Protein AF-A0A951X6M2-F1 (afdb_monomer)

Secondary structure (DSSP, 8-state):
-BHHHHHHHHHHTT-EEEEEESEEEEE-SSS-SEEEE---TTSBPPHHHHHHHHHHTT--

pLDDT: mean 93.89, std 3.11, range [81.12, 97.44]

Structure (mmCIF, N/CA/C/O backbone):
data_AF-A0A951X6M2-F1
#
_entry.id   AF-A0A951X6M2-F1
#
loop_
_atom_site.group_PDB
_atom_site.id
_atom_site.type_symbol
_atom_site.label_atom_id
_atom_site.label_alt_id
_atom_site.label_comp_id
_atom_site.label_asym_id
_atom_site.label_entity_id
_atom_site.label_seq_id
_atom_site.pdbx_PDB_ins_code
_atom_site.Cartn_x
_atom_site.Cartn_y
_atom_site.Cartn_z
_atom_site.occupancy
_atom_site.B_iso_or_equiv
_atom_site.auth_seq_id
_atom_site.auth_comp_id
_atom_site.auth_asym_id
_atom_site.auth_atom_id
_atom_site.pdbx_PDB_model_num
ATOM 1 N N . MET A 1 1 ? -7.342 4.807 8.927 1.00 91.56 1 MET A N 1
ATOM 2 C CA . MET A 1 1 ? -7.016 3.373 8.692 1.00 91.56 1 MET A CA 1
ATOM 3 C C . MET A 1 1 ? -5.564 3.160 9.033 1.00 91.56 1 MET A C 1
ATOM 5 O O . MET A 1 1 ? -4.742 4.024 8.728 1.00 91.56 1 MET A O 1
ATOM 9 N N . LYS A 1 2 ? -5.241 2.032 9.651 1.00 95.38 2 LYS A N 1
ATOM 10 C CA . LYS A 1 2 ? -3.876 1.697 10.061 1.00 95.38 2 LYS A CA 1
ATOM 11 C C . LYS A 1 2 ? -3.075 1.115 8.898 1.00 95.38 2 LYS A C 1
ATOM 13 O O . LYS A 1 2 ? -3.651 0.560 7.961 1.00 95.38 2 LYS A O 1
ATOM 18 N N . PHE A 1 3 ? -1.746 1.203 8.962 1.00 95.00 3 PHE A N 1
ATOM 19 C CA . PHE A 1 3 ? -0.875 0.576 7.955 1.00 95.00 3 PHE A CA 1
ATOM 20 C C . PHE A 1 3 ? -1.133 -0.933 7.849 1.00 95.00 3 PHE A C 1
ATOM 22 O O . PHE A 1 3 ? -1.218 -1.454 6.741 1.00 95.00 3 PHE A O 1
ATOM 29 N N . SER A 1 4 ? -1.353 -1.615 8.974 1.00 94.12 4 SER A N 1
ATOM 30 C CA . SER A 1 4 ? -1.717 -3.038 9.000 1.00 94.12 4 SER A CA 1
ATOM 31 C C . 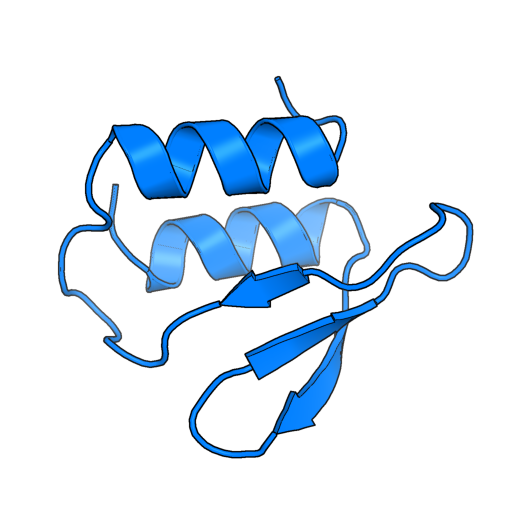SER A 1 4 ? -3.042 -3.347 8.292 1.00 94.12 4 SER A C 1
ATOM 33 O O . SER A 1 4 ? -3.167 -4.372 7.629 1.00 94.12 4 SER A O 1
ATOM 35 N N . GLU A 1 5 ? -4.038 -2.464 8.385 1.00 95.06 5 GLU A N 1
ATOM 36 C CA . GLU A 1 5 ? -5.317 -2.633 7.682 1.00 95.06 5 GLU A CA 1
ATOM 37 C C . GLU A 1 5 ? -5.160 -2.436 6.174 1.00 95.06 5 GLU A C 1
ATOM 39 O O . GLU A 1 5 ? -5.773 -3.166 5.391 1.00 95.06 5 GLU A O 1
ATOM 44 N N . LEU A 1 6 ? -4.327 -1.473 5.768 1.00 95.31 6 LEU A N 1
ATOM 45 C CA . LEU A 1 6 ? -4.006 -1.225 4.365 1.00 95.31 6 LEU A CA 1
ATOM 46 C C . LEU A 1 6 ? -3.278 -2.422 3.741 1.00 95.31 6 LEU A C 1
ATOM 48 O O . LEU A 1 6 ? -3.682 -2.885 2.679 1.00 95.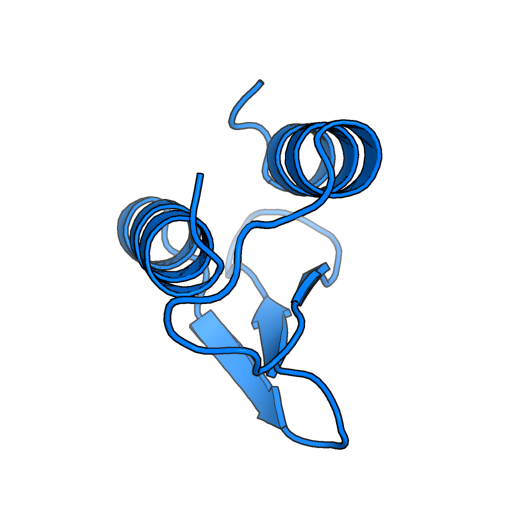31 6 LEU A O 1
ATOM 52 N N . GLN A 1 7 ? -2.267 -2.962 4.426 1.00 94.81 7 GLN A N 1
ATOM 53 C CA . GLN A 1 7 ? -1.530 -4.158 3.996 1.00 94.81 7 GLN A CA 1
ATOM 54 C C . GLN A 1 7 ? -2.475 -5.352 3.813 1.00 94.81 7 GLN A C 1
ATOM 56 O O . GLN A 1 7 ? -2.539 -5.926 2.731 1.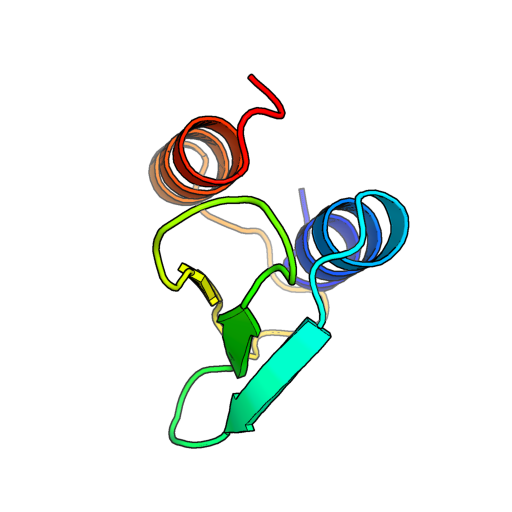00 94.81 7 GLN A O 1
ATOM 61 N N . ARG A 1 8 ? -3.341 -5.624 4.799 1.00 95.12 8 ARG A N 1
ATOM 62 C CA . ARG A 1 8 ? -4.360 -6.686 4.705 1.00 95.12 8 ARG A CA 1
ATOM 63 C C . ARG A 1 8 ? -5.367 -6.485 3.572 1.00 95.12 8 ARG A C 1
ATOM 65 O O . ARG A 1 8 ? -5.987 -7.450 3.131 1.00 95.12 8 ARG A O 1
ATOM 72 N N . LYS A 1 9 ? -5.655 -5.245 3.166 1.00 95.69 9 LYS A N 1
ATOM 73 C CA . LYS A 1 9 ? -6.528 -4.970 2.009 1.00 95.69 9 LYS A CA 1
ATOM 74 C C . LYS A 1 9 ? -5.814 -5.298 0.701 1.00 95.69 9 LYS A C 1
ATOM 76 O O . LYS A 1 9 ? -6.416 -5.946 -0.142 1.00 95.69 9 LYS A O 1
ATOM 81 N N . LEU A 1 10 ? -4.554 -4.887 0.573 1.00 95.56 10 LEU A N 1
ATOM 82 C CA . LEU A 1 10 ? -3.720 -5.190 -0.589 1.00 95.56 10 LEU A CA 1
ATOM 83 C C . LEU A 1 10 ? -3.523 -6.705 -0.746 1.00 95.56 10 LEU A C 1
ATOM 85 O O . LEU A 1 10 ? -3.772 -7.246 -1.816 1.00 95.56 10 LEU A O 1
ATOM 89 N N . GLU A 1 11 ? -3.176 -7.398 0.337 1.00 95.50 11 GLU A N 1
ATOM 90 C CA . GLU A 1 11 ? -2.956 -8.852 0.337 1.00 95.50 11 GLU A CA 1
ATOM 91 C C . GLU A 1 11 ? -4.209 -9.638 -0.059 1.00 95.50 11 GLU A C 1
ATOM 93 O O . GLU A 1 11 ? -4.128 -10.573 -0.850 1.00 95.50 11 GLU A O 1
ATOM 98 N N . ARG A 1 12 ? -5.389 -9.220 0.418 1.00 96.62 12 ARG A N 1
ATOM 99 C CA . ARG A 1 12 ? -6.669 -9.833 0.023 1.00 96.62 12 ARG A CA 1
ATOM 100 C C . ARG A 1 12 ? -7.033 -9.617 -1.443 1.00 96.62 12 ARG A C 1
ATOM 102 O O . ARG A 1 12 ? -7.742 -10.441 -2.002 1.00 96.62 12 ARG A O 1
ATOM 109 N N . ASP A 1 13 ? -6.578 -8.523 -2.042 1.00 96.00 13 ASP A N 1
ATOM 110 C CA . ASP A 1 13 ? -6.764 -8.238 -3.468 1.00 96.00 13 ASP A CA 1
ATOM 111 C C . ASP A 1 13 ? -5.742 -8.980 -4.350 1.00 96.00 13 ASP A C 1
ATOM 113 O O . ASP A 1 13 ? -5.868 -8.957 -5.565 1.00 96.00 13 ASP A O 1
ATOM 117 N N . GLY A 1 14 ? -4.764 -9.676 -3.754 1.00 95.94 14 GLY A N 1
ATOM 118 C CA . GLY A 1 14 ? -3.752 -10.455 -4.474 1.00 95.94 14 GLY A CA 1
ATOM 119 C C . GLY A 1 14 ? -2.402 -9.753 -4.622 1.00 95.94 14 GLY A C 1
ATOM 120 O O . GLY A 1 14 ? -1.516 -10.260 -5.312 1.00 95.94 14 GLY A O 1
ATOM 121 N N . TRP A 1 15 ? -2.209 -8.598 -3.975 1.00 97.44 15 TRP A N 1
ATOM 122 C CA . TRP A 1 15 ? -0.894 -7.963 -3.912 1.00 97.44 15 TRP A CA 1
ATOM 123 C C . TRP A 1 15 ? 0.008 -8.699 -2.923 1.00 97.44 15 TRP A C 1
ATOM 125 O O . TRP A 1 15 ? -0.396 -9.003 -1.804 1.00 97.44 15 TRP A O 1
ATOM 135 N N . PHE A 1 16 ? 1.267 -8.906 -3.285 1.00 96.56 16 PHE A N 1
ATOM 136 C CA . PHE A 1 16 ? 2.260 -9.558 -2.433 1.00 96.56 16 PHE A CA 1
ATOM 137 C C . PHE A 1 16 ? 3.507 -8.689 -2.287 1.00 96.56 16 PHE A C 1
ATOM 139 O O . PHE A 1 16 ? 3.807 -7.857 -3.144 1.00 96.56 16 PHE A O 1
ATOM 146 N N . ILE A 1 17 ? 4.245 -8.872 -1.192 1.00 96.19 17 ILE A N 1
ATOM 147 C CA . ILE A 1 17 ? 5.502 -8.156 -0.959 1.00 96.19 17 ILE A CA 1
ATOM 148 C C . ILE A 1 17 ? 6.574 -8.765 -1.867 1.00 96.19 17 ILE A C 1
ATOM 150 O O . ILE A 1 17 ? 7.003 -9.893 -1.655 1.00 96.19 17 ILE A O 1
ATOM 154 N N . GLU A 1 18 ? 7.025 -8.007 -2.864 1.00 95.94 18 GLU A N 1
ATOM 155 C CA . GLU A 1 18 ? 8.100 -8.419 -3.773 1.00 95.94 18 GLU A CA 1
ATOM 156 C C . GLU A 1 18 ? 9.475 -8.147 -3.154 1.00 95.94 18 GLU A C 1
ATOM 158 O O . GLU A 1 18 ? 10.384 -8.971 -3.214 1.00 95.94 18 GLU A O 1
ATOM 163 N N . ARG A 1 19 ? 9.641 -6.966 -2.548 1.00 94.06 19 ARG A N 1
ATOM 164 C CA . ARG A 1 19 ? 10.904 -6.558 -1.928 1.00 94.06 19 ARG A CA 1
ATOM 165 C C . ARG A 1 19 ? 10.676 -5.698 -0.702 1.00 94.06 19 ARG A C 1
ATOM 167 O O . ARG A 1 19 ? 9.676 -4.990 -0.571 1.00 94.06 19 ARG A O 1
ATOM 174 N N . THR A 1 20 ? 11.666 -5.725 0.176 1.00 92.38 20 THR A N 1
ATOM 175 C CA . THR A 1 20 ? 11.616 -5.050 1.463 1.00 92.38 20 THR A CA 1
ATOM 176 C C . THR A 1 20 ? 12.884 -4.224 1.652 1.00 92.38 20 THR A C 1
ATOM 178 O O . THR A 1 20 ? 13.946 -4.777 1.905 1.00 92.38 20 THR A O 1
ATOM 181 N N . SER A 1 21 ? 12.780 -2.896 1.548 1.00 81.12 21 SER A N 1
ATOM 182 C CA . SER A 1 21 ? 13.896 -1.973 1.825 1.00 81.12 21 SER A CA 1
ATOM 183 C C . SER A 1 21 ? 13.353 -0.616 2.267 1.00 81.12 21 SER A C 1
ATOM 185 O O . SER A 1 21 ? 12.783 0.121 1.463 1.00 81.12 21 SER A O 1
ATOM 187 N N . GLY A 1 22 ? 13.415 -0.337 3.574 1.00 86.25 22 GLY A N 1
ATOM 188 C CA . GLY A 1 22 ? 12.720 0.782 4.236 1.00 86.25 22 GLY A CA 1
ATOM 189 C C . GLY A 1 22 ? 11.186 0.649 4.237 1.00 86.25 22 GLY A C 1
ATOM 190 O O . GLY A 1 22 ? 10.555 0.691 5.289 1.00 86.25 22 GLY A O 1
ATOM 191 N N . HIS A 1 23 ? 10.600 0.368 3.075 1.00 91.69 23 HIS A N 1
ATOM 192 C CA . HIS A 1 23 ? 9.181 0.139 2.815 1.00 91.69 23 HIS A CA 1
ATOM 193 C C . HIS A 1 23 ? 8.934 -1.306 2.362 1.00 91.69 23 HIS A C 1
ATOM 195 O O . HIS A 1 23 ? 9.861 -1.996 1.921 1.00 91.69 23 HIS A O 1
ATOM 201 N N . TYR A 1 24 ? 7.689 -1.766 2.476 1.00 94.44 24 TYR A N 1
ATOM 202 C CA . TYR A 1 24 ? 7.219 -2.935 1.737 1.00 94.44 24 TYR A CA 1
ATOM 203 C C . TYR A 1 24 ? 6.857 -2.499 0.329 1.00 94.44 24 TYR A C 1
ATOM 205 O O . TYR A 1 24 ? 6.091 -1.553 0.153 1.00 94.44 24 TYR A O 1
ATOM 213 N N . ILE A 1 25 ? 7.420 -3.158 -0.672 1.00 95.69 25 ILE A N 1
ATOM 214 C CA . ILE A 1 25 ? 7.074 -2.906 -2.064 1.00 95.69 25 ILE A CA 1
ATOM 215 C C . ILE A 1 25 ? 6.154 -4.034 -2.502 1.00 95.69 25 ILE A C 1
ATOM 217 O O . ILE A 1 25 ? 6.590 -5.178 -2.625 1.00 95.69 25 ILE A O 1
ATOM 221 N N . TYR A 1 26 ? 4.889 -3.691 -2.708 1.00 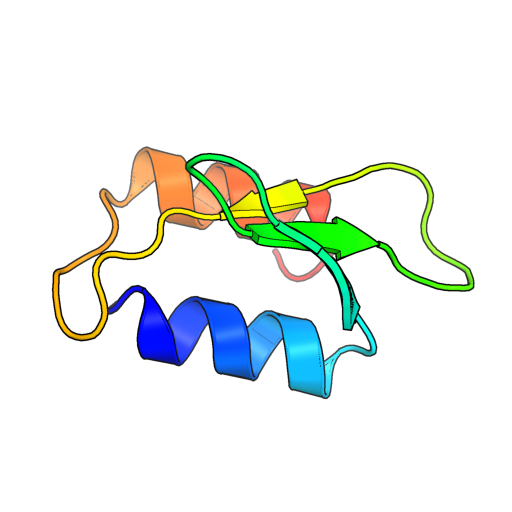96.69 26 TYR A N 1
ATOM 222 C CA . TYR A 1 26 ? 3.871 -4.616 -3.172 1.00 96.69 26 TYR A CA 1
ATOM 223 C C . TYR A 1 26 ? 3.854 -4.686 -4.700 1.00 96.69 26 TYR A C 1
ATOM 225 O O . TYR A 1 26 ? 3.953 -3.654 -5.369 1.00 96.69 26 TYR A O 1
ATOM 233 N N . ALA A 1 27 ? 3.693 -5.893 -5.232 1.00 96.56 27 ALA A N 1
ATOM 234 C CA . ALA A 1 27 ? 3.463 -6.181 -6.643 1.00 96.56 27 ALA A CA 1
ATOM 235 C C . ALA A 1 27 ? 2.204 -7.047 -6.796 1.00 96.56 27 ALA A C 1
ATOM 237 O O . ALA A 1 27 ? 1.780 -7.701 -5.844 1.00 96.56 27 ALA A O 1
ATOM 238 N N . HIS A 1 28 ? 1.605 -7.039 -7.985 1.00 97.06 28 HIS A N 1
ATOM 239 C CA . HIS A 1 28 ? 0.447 -7.862 -8.323 1.00 97.06 28 HIS A CA 1
ATOM 240 C C . HIS A 1 28 ? 0.769 -8.686 -9.575 1.00 97.06 28 HIS A C 1
ATOM 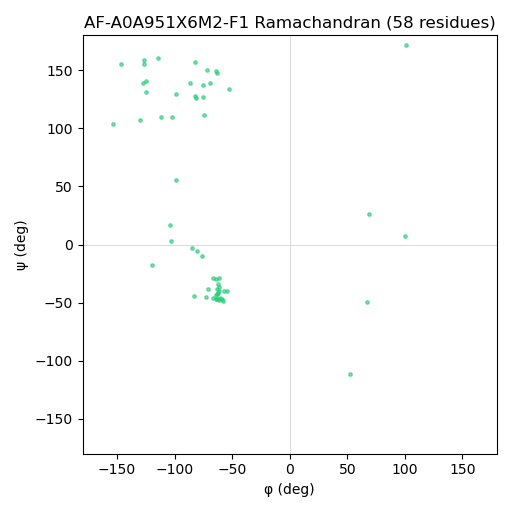242 O O . HIS A 1 28 ? 1.389 -8.147 -10.493 1.00 97.06 28 HIS A O 1
ATOM 248 N N . PRO A 1 29 ? 0.344 -9.959 -9.671 1.00 95.25 29 PRO A N 1
ATOM 249 C CA . PRO A 1 29 ? 0.662 -10.799 -10.830 1.00 95.25 29 PRO A CA 1
ATOM 250 C C . PRO A 1 29 ? 0.051 -10.283 -12.142 1.00 95.25 29 PRO A C 1
ATOM 252 O O . PRO A 1 29 ? 0.612 -10.499 -13.209 1.00 95.25 29 PRO A O 1
ATOM 255 N N . THR A 1 30 ? -1.094 -9.598 -12.069 1.00 94.88 30 THR A N 1
ATOM 256 C CA . THR A 1 30 ? -1.838 -9.123 -13.252 1.00 94.88 30 THR A CA 1
ATOM 257 C C . THR A 1 30 ? -2.017 -7.607 -13.335 1.00 94.88 30 THR A C 1
ATOM 259 O O . THR A 1 30 ? -2.341 -7.098 -14.405 1.00 94.88 30 THR A O 1
ATOM 262 N N . LYS A 1 31 ? -1.832 -6.865 -12.230 1.00 93.19 31 LYS A N 1
ATOM 263 C CA . LYS A 1 31 ? -2.039 -5.409 -12.204 1.00 93.19 31 LYS A CA 1
ATOM 264 C C . LYS A 1 31 ? -0.673 -4.738 -12.344 1.00 93.19 31 LYS A C 1
ATOM 266 O O . LYS A 1 31 ? 0.247 -5.104 -11.611 1.00 93.19 31 LYS A O 1
ATOM 271 N N . PRO A 1 32 ? -0.510 -3.781 -13.269 1.00 90.38 32 PRO A N 1
ATOM 272 C CA . PRO A 1 32 ? 0.776 -3.142 -13.487 1.00 90.38 32 PRO A CA 1
ATOM 273 C C . PRO A 1 32 ? 1.138 -2.205 -12.331 1.00 90.38 32 PRO A C 1
ATOM 275 O O . PRO A 1 32 ? 0.281 -1.566 -11.721 1.00 90.38 32 PRO A O 1
ATOM 278 N N . GLY A 1 33 ? 2.441 -2.066 -12.091 1.00 91.38 33 GLY A N 1
ATOM 279 C CA . GLY A 1 33 ? 2.994 -1.130 -11.116 1.00 91.38 33 GLY A CA 1
ATOM 280 C C . GLY A 1 33 ? 3.410 -1.774 -9.794 1.00 91.38 33 GLY A C 1
ATOM 281 O O . GLY A 1 33 ? 3.186 -2.953 -9.534 1.00 91.38 33 GLY A O 1
ATOM 282 N N . LYS A 1 34 ? 4.077 -0.970 -8.962 1.00 94.50 34 LYS A N 1
ATOM 283 C CA . LYS A 1 34 ? 4.532 -1.355 -7.623 1.00 94.50 34 LYS A CA 1
ATOM 284 C C . LYS A 1 34 ? 4.051 -0.330 -6.614 1.00 94.50 34 LYS A C 1
ATOM 286 O O . LYS A 1 34 ? 4.127 0.872 -6.869 1.00 94.50 34 LYS A O 1
ATOM 291 N N . ILE A 1 35 ? 3.596 -0.800 -5.461 1.00 95.44 35 ILE A N 1
ATOM 292 C CA . ILE A 1 35 ? 3.033 0.053 -4.417 1.00 95.44 35 ILE A CA 1
ATOM 293 C C . ILE A 1 35 ? 3.975 0.047 -3.209 1.00 95.44 35 ILE A C 1
ATOM 295 O O . ILE A 1 35 ? 4.069 -0.964 -2.512 1.00 95.44 35 ILE A O 1
ATOM 299 N N . PRO A 1 36 ? 4.677 1.156 -2.925 1.00 95.38 36 PRO A N 1
ATOM 300 C CA . PRO A 1 36 ? 5.429 1.291 -1.689 1.00 95.38 36 PRO A CA 1
ATOM 301 C C . PRO A 1 36 ? 4.482 1.558 -0.512 1.00 95.38 36 PRO A C 1
ATOM 303 O O . PRO A 1 36 ? 3.687 2.498 -0.532 1.00 95.38 36 PRO A O 1
ATOM 306 N N . VAL A 1 37 ? 4.594 0.754 0.543 1.00 94.56 37 VAL A N 1
ATOM 307 C CA . VAL A 1 37 ? 3.807 0.870 1.775 1.00 94.56 37 VAL A CA 1
ATOM 308 C C . VAL A 1 37 ? 4.742 0.964 2.979 1.00 94.56 37 VAL A C 1
ATOM 310 O O . VAL A 1 37 ? 5.681 0.182 3.134 1.00 94.56 37 VAL A O 1
ATOM 313 N N . GLY A 1 38 ? 4.487 1.945 3.845 1.00 92.62 38 GLY A N 1
ATOM 314 C CA . GLY A 1 38 ? 5.241 2.150 5.083 1.00 92.62 38 GLY A CA 1
ATOM 315 C C . GLY A 1 38 ? 5.099 0.989 6.067 1.00 92.62 38 GLY A C 1
ATOM 316 O O . GLY A 1 38 ? 4.058 0.334 6.146 1.00 92.62 38 GLY A O 1
ATOM 317 N N . LYS A 1 39 ? 6.148 0.761 6.862 1.00 89.88 39 LYS A N 1
ATOM 318 C CA . LYS A 1 39 ? 6.197 -0.289 7.891 1.00 89.88 39 LYS A CA 1
ATOM 319 C C . LYS A 1 39 ? 5.909 0.268 9.282 1.00 89.88 39 LYS A C 1
ATOM 321 O O . LYS A 1 39 ? 6.717 0.143 10.195 1.00 89.88 39 LYS A O 1
ATOM 326 N N . HIS A 1 40 ? 4.769 0.928 9.443 1.00 90.50 40 HIS A N 1
ATOM 327 C CA . HIS A 1 40 ? 4.423 1.582 10.710 1.00 90.50 40 HIS A CA 1
ATOM 328 C C . HIS A 1 40 ? 3.378 0.814 11.532 1.00 90.50 40 HIS A C 1
ATOM 330 O O . HIS A 1 40 ? 2.780 1.384 12.440 1.00 90.50 40 HIS A O 1
ATOM 336 N N . GLY A 1 41 ? 3.153 -0.469 11.224 1.00 87.44 41 GLY A N 1
ATOM 337 C CA . GLY A 1 41 ? 2.299 -1.367 12.005 1.00 87.44 41 GLY A CA 1
ATOM 338 C C . GLY A 1 41 ? 0.899 -0.801 12.258 1.00 87.44 41 GLY A C 1
ATOM 339 O O . GLY A 1 41 ? 0.096 -0.663 11.336 1.00 87.44 41 GLY A O 1
ATOM 340 N N . SER A 1 42 ? 0.611 -0.473 13.518 1.00 91.69 42 SER A N 1
ATOM 341 C CA . SER A 1 42 ? -0.678 0.057 13.979 1.00 91.69 42 SER A CA 1
ATOM 342 C C . SER A 1 42 ? -0.843 1.573 13.824 1.00 91.69 42 SER A C 1
ATOM 344 O O . SER A 1 42 ? -1.921 2.084 14.137 1.00 91.69 42 SER A O 1
ATOM 346 N N . LYS A 1 43 ? 0.178 2.299 13.348 1.00 95.06 43 LYS A N 1
ATOM 347 C CA . LYS A 1 43 ? 0.079 3.741 13.091 1.00 95.06 43 LYS A CA 1
ATOM 348 C C . LYS A 1 43 ? -0.957 4.014 12.003 1.00 95.06 43 LYS A C 1
ATOM 350 O O . LYS A 1 43 ? -1.130 3.222 11.074 1.00 95.06 43 LYS A O 1
ATOM 355 N N . GLU A 1 44 ? -1.624 5.153 12.108 1.00 96.00 44 GLU A N 1
ATOM 356 C CA . GLU A 1 44 ? -2.542 5.615 11.076 1.00 96.00 44 GLU A CA 1
ATOM 357 C C . GLU A 1 44 ? -1.805 6.027 9.799 1.00 96.00 44 GLU A C 1
ATOM 359 O O . GLU A 1 44 ? -0.750 6.667 9.833 1.00 96.00 44 GLU A O 1
ATOM 364 N N . VAL A 1 45 ? -2.383 5.649 8.660 1.00 95.69 45 VAL A N 1
ATOM 365 C CA . VAL A 1 45 ? -1.952 6.106 7.341 1.00 95.69 45 VAL A CA 1
ATOM 366 C C . VAL A 1 45 ? -2.580 7.477 7.096 1.00 95.69 45 VAL A C 1
ATOM 368 O O . VAL A 1 45 ? -3.807 7.586 7.180 1.00 95.69 45 VAL A O 1
ATOM 371 N N . PRO A 1 46 ? -1.800 8.510 6.730 1.00 96.12 46 PRO A N 1
ATOM 372 C CA . PRO A 1 46 ? -2.367 9.782 6.302 1.00 96.12 46 PRO A CA 1
ATOM 373 C C . PRO A 1 46 ? -3.390 9.574 5.179 1.00 96.12 46 PRO A C 1
ATOM 375 O O . PRO A 1 46 ? -3.114 8.858 4.213 1.00 96.12 46 PRO A O 1
ATOM 378 N N . THR A 1 47 ? -4.556 10.214 5.272 1.00 95.00 47 THR A N 1
ATOM 379 C CA . THR A 1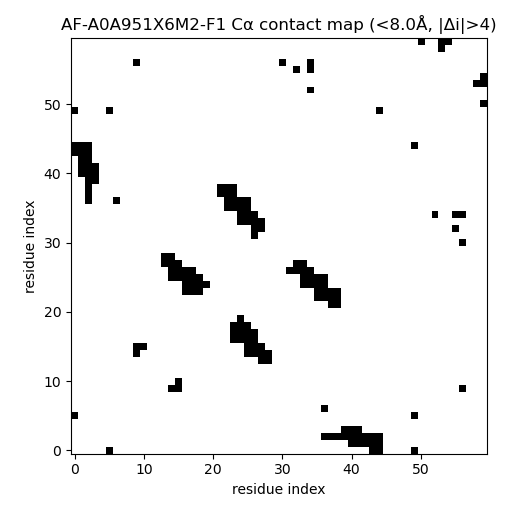 47 ? -5.690 9.985 4.356 1.00 95.00 47 THR A CA 1
ATOM 380 C C . THR A 1 47 ? -5.314 10.147 2.881 1.00 95.00 47 THR A C 1
ATOM 382 O O . THR A 1 47 ? -5.717 9.339 2.044 1.00 95.00 47 THR A O 1
ATOM 385 N N . GLY A 1 48 ? -4.490 11.147 2.549 1.00 96.12 48 GLY A N 1
ATOM 386 C CA . GLY A 1 48 ? -3.992 11.347 1.185 1.00 96.12 48 GLY A CA 1
ATOM 387 C C . GLY A 1 48 ? -3.137 10.178 0.685 1.00 96.12 48 GLY A C 1
ATOM 388 O O . GLY A 1 48 ? -3.309 9.728 -0.446 1.00 96.12 48 GLY A O 1
ATOM 389 N N . THR A 1 49 ? -2.265 9.642 1.541 1.00 95.00 49 THR A N 1
ATOM 390 C CA . THR A 1 49 ? -1.424 8.477 1.234 1.00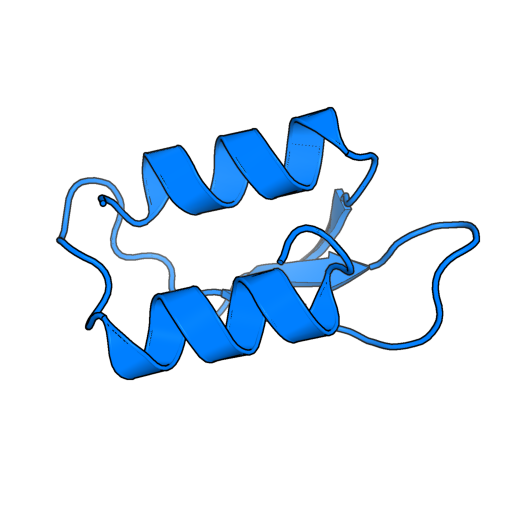 95.00 49 THR A CA 1
ATOM 391 C C . THR A 1 49 ? -2.269 7.222 1.057 1.00 95.00 49 THR A C 1
ATOM 393 O O . THR A 1 49 ? -2.105 6.518 0.064 1.00 95.00 49 THR A O 1
ATOM 396 N N . ALA A 1 50 ? -3.221 6.978 1.963 1.00 95.31 50 ALA A N 1
ATOM 397 C CA . ALA A 1 50 ? -4.129 5.838 1.863 1.00 95.31 50 ALA A CA 1
ATOM 398 C C . ALA A 1 50 ? -4.931 5.873 0.552 1.00 95.31 50 ALA A C 1
ATOM 400 O O . ALA A 1 50 ? -4.970 4.884 -0.173 1.00 95.31 50 ALA A O 1
ATOM 401 N N . ASN A 1 51 ? -5.505 7.028 0.198 1.00 95.75 51 ASN A N 1
ATOM 402 C CA . ASN A 1 51 ? -6.269 7.188 -1.040 1.00 95.75 51 ASN A CA 1
ATOM 403 C C . ASN A 1 51 ? -5.415 6.979 -2.295 1.00 95.75 51 ASN A C 1
ATOM 405 O O . ASN A 1 51 ? -5.867 6.314 -3.225 1.00 95.75 51 ASN A O 1
ATOM 409 N N . LYS A 1 52 ? -4.188 7.516 -2.326 1.00 95.69 52 LYS A N 1
ATOM 410 C CA . LYS A 1 52 ? -3.262 7.300 -3.447 1.00 95.69 52 LYS A CA 1
ATOM 411 C C . LYS A 1 52 ? -2.934 5.818 -3.614 1.00 95.69 52 LYS A C 1
ATOM 413 O O . LYS A 1 52 ? -3.005 5.313 -4.727 1.00 95.69 52 LYS A O 1
ATOM 418 N N . ILE A 1 53 ? -2.632 5.124 -2.517 1.00 95.06 53 ILE A N 1
ATOM 419 C CA . ILE A 1 53 ? -2.319 3.692 -2.543 1.00 95.06 53 ILE A CA 1
ATOM 420 C C . ILE A 1 53 ? -3.522 2.874 -3.024 1.00 95.06 53 ILE A C 1
ATOM 422 O O . ILE A 1 53 ? -3.367 2.040 -3.908 1.00 95.06 53 ILE A O 1
ATOM 426 N N . LEU A 1 54 ? -4.720 3.130 -2.495 1.00 94.31 54 LEU A N 1
ATOM 427 C CA . LEU A 1 54 ? -5.925 2.399 -2.902 1.00 94.31 54 LEU A CA 1
ATOM 428 C C . LEU A 1 54 ? -6.275 2.630 -4.374 1.00 94.31 54 LEU A C 1
ATOM 430 O O . LEU A 1 54 ? -6.641 1.677 -5.056 1.00 94.31 54 LEU A O 1
ATOM 434 N N . LYS A 1 55 ? -6.103 3.858 -4.877 1.00 94.50 55 LYS A N 1
ATOM 435 C CA . LYS A 1 55 ? -6.303 4.168 -6.296 1.00 94.50 55 LYS A CA 1
ATOM 436 C C . LYS A 1 55 ? -5.300 3.425 -7.181 1.00 94.50 55 LYS A C 1
ATOM 438 O O . LYS A 1 55 ? -5.687 2.849 -8.190 1.00 94.50 55 LYS A O 1
ATOM 443 N N . LEU A 1 56 ? -4.023 3.392 -6.786 1.00 93.69 56 LEU A N 1
ATOM 444 C CA . LEU A 1 56 ? -2.995 2.610 -7.487 1.00 93.69 56 LEU A CA 1
ATOM 445 C C . LEU A 1 56 ? -3.295 1.104 -7.466 1.00 93.69 56 LEU A C 1
ATOM 447 O O . LEU A 1 56 ? -3.014 0.415 -8.439 1.00 93.69 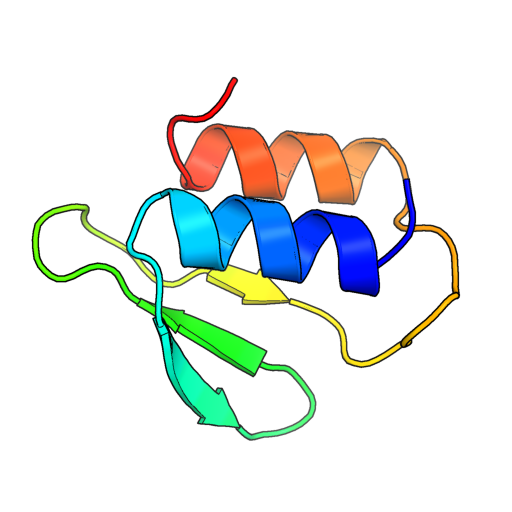56 LEU A O 1
ATOM 451 N N . ALA A 1 57 ? -3.896 0.605 -6.385 1.00 94.12 57 ALA A N 1
ATOM 452 C CA . ALA A 1 57 ? -4.308 -0.791 -6.260 1.00 94.12 57 ALA A CA 1
ATOM 453 C C . ALA A 1 57 ? -5.591 -1.140 -7.045 1.00 94.12 57 ALA A C 1
ATOM 455 O O . ALA A 1 57 ? -5.953 -2.315 -7.147 1.00 94.12 57 ALA A O 1
ATOM 456 N N . GLY A 1 58 ? -6.298 -0.139 -7.586 1.00 92.19 58 GLY A N 1
ATO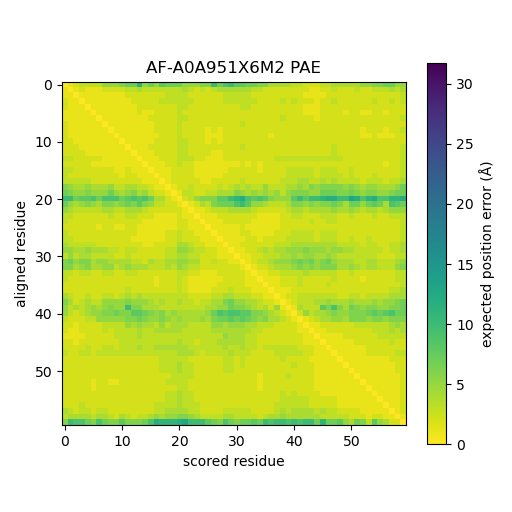M 457 C CA . GLY A 1 58 ? -7.613 -0.319 -8.210 1.00 92.19 58 GLY A CA 1
ATOM 458 C C . GLY A 1 58 ? -8.718 -0.672 -7.207 1.00 92.19 58 GLY A C 1
ATOM 459 O O . GLY A 1 58 ? -9.684 -1.334 -7.566 1.00 92.19 58 GLY A O 1
ATOM 460 N N . LEU A 1 59 ? -8.557 -0.271 -5.943 1.00 88.00 59 LEU A N 1
ATOM 461 C CA . LEU A 1 59 ? -9.496 -0.522 -4.840 1.00 88.00 59 LEU A CA 1
ATOM 462 C C . LEU A 1 59 ? -10.346 0.710 -4.482 1.00 88.00 59 LEU A C 1
ATOM 464 O O . LEU A 1 59 ? -11.094 0.683 -3.500 1.00 88.00 59 LEU A O 1
ATOM 468 N N . LYS A 1 60 ? -10.181 1.803 -5.230 1.00 84.75 60 LYS A N 1
ATOM 469 C CA . LYS A 1 60 ? -10.927 3.056 -5.125 1.00 84.75 60 LYS A CA 1
ATOM 470 C C . LYS A 1 60 ? -10.871 3.799 -6.453 1.00 84.75 60 LYS A C 1
ATOM 472 O O . LYS A 1 60 ? -11.926 4.328 -6.850 1.00 84.75 60 LYS A O 1
#

Solvent-accessible surface area (backbone atoms only — not comparable to full-atom values): 3534 Å² total; per-residue (Å²): 100,28,32,52,57,52,51,56,52,42,44,73,76,56,35,42,77,75,48,79,72,94,31,40,30,29,35,38,94,84,52,85,69,72,48,78,38,72,78,54,50,81,42,72,43,57,67,71,58,50,52,54,52,32,44,70,69,70,75,104

Mean predicted aligned error: 2.72 Å

Foldseek 3Di:
DFLQVLVVVLVVLAWDQPDDDQFGWTDHPPQDDIATGHPPGGDDDDPVNSVVRCVSSVND

Radius of gyration: 10.42 Å; Cα contacts (8 Å, |Δi|>4): 82; chains: 1; bounding box: 25×22×28 Å

Sequence (60 aa):
MKFSELQRKLERDGWFIERTSGHYIYAHPTKPGKIPVGKHGSKEVPTGTANKILKLAGLK

Nearest PDB structures (foldseek):
  6g26-assembly1_F  TM=9.292E-01  e=2.469E-04  Burkholderia pseudomallei K96243
  4c26-assembly1_A  TM=8.061E-01  e=1.227E-03  Burkholderia pseudomallei K96243
  6hpb-assembly1_A  TM=8.398E-01  e=1.897E-02  Escherichia coli str. K-12 substr. MG1655
  8gdw-assembly1_BBB  TM=3.281E-01  e=3.251E+00  Synechocystis sp. PCC 6803